Protein 2PK8 (pdb70)

Organism: Pyrococcus furiosus (strain ATCC 43587 / DSM 3638 / JCM 8422 / Vc1) (NCBI:txid186497)

InterPro domains:
  IPR014418 Putative type 4B encapsulin shell protein [PIRSF004604] (1-94)
  IPR036216 Putative type 4B encapsulin shell protein superfamily [SSF111057] (3-95)

Secondary structure (DSSP, 8-state):
-HHHHHHHHHHHHHHHHHHHHHTT----EEEE-HHHHHHHHHHHHHHHT------EETTEEEEE-GGGTTEEEEE-TTTTTTSTT-EEEEE---

Structure (mmCIF, N/CA/C/O backbone):
data_2PK8
#
_entry.id   2PK8
#
_cell.length_a   47.080
_cell.length_b   47.080
_cell.length_c   83.950
_cell.angle_alpha   90.00
_cell.angle_beta   90.00
_cell.angle_gamma   120.00
#
_symmetry.space_group_name_H-M   'P 32 2 1'
#
loop_
_entity.id
_entity.type
_entity.pdbx_description
1 polymer 'Uncharacterized protein PF0899'
2 non-polymer 'GOLD (I) CYANIDE ION'
3 water water
#
loop_
_atom_site.group_PDB
_atom_site.id
_atom_site.type_symbol
_atom_site.label_atom_id
_atom_site.label_alt_id
_atom_site.label_comp_id
_atom_site.label_asym_id
_atom_site.label_entity_id
_atom_site.label_seq_id
_atom_site.pdbx_PDB_ins_code
_atom_site.Cartn_x
_atom_site.Cartn_y
_atom_site.Cartn_z
_atom_site.occupancy
_atom_site.B_iso_or_equiv
_atom_site.auth_seq_id
_atom_site.auth_comp_id
_atom_site.auth_asym_id
_atom_site.auth_atom_id
_atom_site.pdbx_PDB_model_num
ATOM 1 N N . SER A 1 10 ? 6.596 11.542 29.760 1.00 20.07 2 SER A N 1
ATOM 2 C CA . SER A 1 10 ? 5.102 11.692 29.726 1.00 19.12 2 SER A CA 1
ATOM 3 C C . SER A 1 10 ? 4.705 11.748 28.263 1.00 17.97 2 SER A C 1
ATOM 4 O O . SER A 1 10 ? 5.155 12.627 27.517 1.00 17.62 2 SER A O 1
ATOM 7 N N . THR A 1 11 ? 3.889 10.800 27.828 1.00 16.84 3 THR A N 1
ATOM 8 C CA . THR A 1 11 ? 3.542 10.783 26.423 1.00 16.33 3 THR A CA 1
ATOM 9 C C . THR A 1 11 ? 2.656 11.979 26.084 1.00 14.26 3 THR A C 1
ATOM 10 O O . THR A 1 11 ? 2.672 12.429 24.958 1.00 14.06 3 THR A O 1
ATOM 14 N N . ARG A 1 12 ? 1.910 12.496 27.049 1.00 12.28 4 ARG A N 1
ATOM 15 C CA . ARG A 1 12 ? 1.125 13.718 26.809 1.00 12.39 4 ARG A CA 1
ATOM 16 C C . ARG A 1 12 ? 2.041 14.882 26.503 1.00 11.40 4 ARG A C 1
ATOM 17 O O . ARG A 1 12 ? 1.755 15.651 25.593 1.00 11.66 4 ARG A O 1
ATOM 25 N N . GLY A 1 13 ? 3.143 14.990 27.272 1.00 10.55 5 GLY A N 1
ATOM 26 C CA . GLY A 1 13 ? 4.153 16.026 27.076 1.00 8.70 5 GLY A CA 1
ATOM 27 C C . GLY A 1 13 ? 4.815 15.936 25.715 1.00 8.64 5 GLY A C 1
ATOM 28 O O . GLY A 1 13 ? 5.086 16.950 25.081 1.00 7.47 5 GLY A O 1
ATOM 29 N N . ASP A 1 14 ? 5.086 14.706 25.295 1.00 7.56 6 ASP A N 1
ATOM 30 C CA . ASP A 1 14 ? 5.624 14.404 23.961 1.00 9.20 6 ASP A CA 1
ATOM 31 C C . ASP A 1 14 ? 4.660 14.857 22.882 1.00 7.98 6 ASP A C 1
ATOM 32 O O . ASP A 1 14 ? 5.067 15.407 21.853 1.00 8.89 6 ASP A O 1
ATOM 37 N N . LEU A 1 15 ? 3.366 14.621 23.087 1.00 7.94 7 LEU A N 1
ATOM 38 C CA . LEU A 1 15 ? 2.423 15.062 22.081 1.00 6.99 7 LEU A CA 1
ATOM 39 C C . LEU A 1 15 ? 2.322 16.597 22.044 1.00 6.63 7 LEU A C 1
ATOM 40 O O . LEU A 1 15 ? 2.237 17.195 20.965 1.00 5.75 7 LEU A O 1
ATOM 45 N N . ILE A 1 16 ? 2.377 17.235 23.221 1.00 6.57 8 ILE A N 1
ATOM 46 C CA . ILE A 1 16 ? 2.290 18.694 23.317 1.00 6.22 8 ILE A CA 1
ATOM 47 C C . ILE A 1 16 ? 3.522 19.288 22.583 1.00 6.62 8 ILE A C 1
ATOM 48 O O . ILE A 1 16 ? 3.371 20.247 21.837 1.00 6.64 8 ILE A O 1
ATOM 53 N N . ARG A 1 17 ? 4.700 18.687 22.788 1.00 6.38 9 ARG A N 1
ATOM 54 C CA . ARG A 1 17 ? 5.965 19.119 22.190 1.00 7.53 9 ARG A CA 1
ATOM 55 C C . ARG A 1 17 ? 5.888 19.051 20.687 1.00 8.10 9 ARG A C 1
ATOM 56 O O . ARG A 1 17 ? 6.258 20.003 20.000 1.00 8.43 9 ARG A O 1
ATOM 64 N N . ILE A 1 18 ? 5.423 17.910 20.185 1.00 7.83 10 ILE A N 1
ATOM 65 C CA . ILE A 1 18 ? 5.369 17.677 18.751 1.00 8.89 10 ILE A CA 1
ATOM 66 C C . ILE A 1 18 ? 4.363 18.656 18.110 1.00 9.09 10 ILE A C 1
ATOM 67 O O . ILE A 1 18 ? 4.671 19.259 17.099 1.00 9.56 10 ILE A O 1
ATOM 72 N N . LEU A 1 19 ? 3.195 18.832 18.703 1.00 9.35 11 LEU A N 1
ATOM 73 C CA . LEU A 1 19 ? 2.205 19.765 18.142 1.00 10.72 11 LEU A CA 1
ATOM 74 C C . LEU A 1 19 ? 2.763 21.197 18.143 1.00 11.25 11 LEU A C 1
ATOM 75 O O . LEU A 1 19 ? 2.572 21.938 17.171 1.00 11.73 11 LEU A O 1
ATOM 80 N N . GLY A 1 20 ? 3.483 21.546 19.200 1.00 10.24 12 GLY A N 1
ATOM 81 C CA . GLY A 1 20 ? 4.094 22.839 19.344 1.00 11.07 12 GLY A CA 1
ATOM 82 C C . GLY A 1 20 ? 5.170 23.065 18.288 1.00 11.08 12 GLY A C 1
ATOM 83 O O . GLY A 1 20 ? 5.239 24.167 17.713 1.00 11.76 12 GLY A O 1
ATOM 84 N N . GLU A 1 21 ? 6.013 22.059 18.029 1.00 10.26 13 GLU A N 1
ATOM 85 C CA . GLU A 1 21 ? 7.084 22.237 17.015 1.00 11.14 13 GLU A CA 1
ATOM 86 C C . GLU A 1 21 ? 6.491 22.368 15.596 1.00 10.41 13 GLU A C 1
ATOM 87 O O . GLU A 1 21 ? 6.952 23.195 14.819 1.00 8.75 13 GLU A O 1
ATOM 93 N N . ILE A 1 22 ? 5.457 21.579 15.283 1.00 9.49 14 ILE A N 1
ATOM 94 C CA . ILE A 1 22 ? 4.796 21.642 13.957 1.00 10.54 14 ILE A CA 1
ATOM 95 C C . ILE A 1 22 ? 4.192 23.057 13.731 1.00 10.50 14 ILE A C 1
ATOM 96 O O . ILE A 1 22 ? 4.386 23.675 12.674 1.00 10.14 14 ILE A O 1
ATOM 101 N N . GLU A 1 23 ? 3.535 23.564 14.773 1.00 9.52 15 GLU A N 1
ATOM 102 C CA . GLU A 1 23 ? 2.898 24.866 14.764 1.00 8.96 15 GLU A CA 1
ATOM 103 C C . GLU A 1 23 ? 3.911 25.952 14.550 1.00 8.92 15 GLU A C 1
ATOM 104 O O . GLU A 1 23 ? 3.674 26.865 13.779 1.00 8.61 15 GLU A O 1
ATOM 106 N N . GLU A 1 24 ? 5.038 25.849 15.229 1.00 9.58 16 GLU A N 1
ATOM 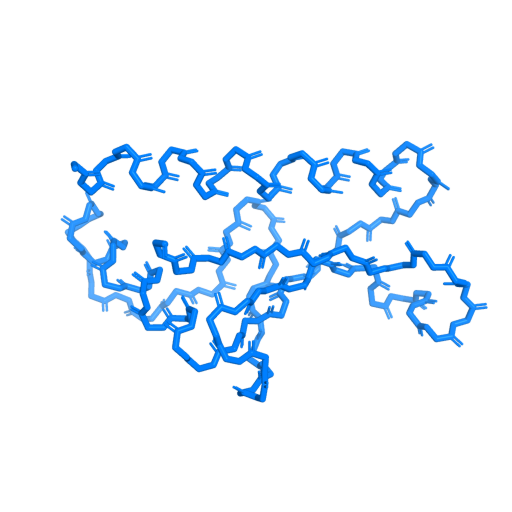107 C CA . GLU A 1 24 ? 6.144 26.780 15.064 1.00 10.40 16 GLU A CA 1
ATOM 108 C C . GLU A 1 24 ? 6.714 26.815 13.616 1.00 9.02 16 GLU A C 1
ATOM 109 O O . GLU A 1 24 ? 6.984 27.893 13.065 1.00 8.87 16 GLU A O 1
ATOM 115 N N . LYS A 1 25 ? 6.963 25.651 13.034 1.00 8.87 17 LYS A N 1
ATOM 116 C CA . LYS A 1 25 ? 7.421 25.601 11.648 1.00 8.26 17 LYS A CA 1
ATOM 117 C C . LYS A 1 25 ? 6.343 26.077 10.670 1.00 8.69 17 LYS A C 1
ATOM 118 O O . LYS A 1 25 ? 6.657 26.782 9.721 1.00 9.34 17 LYS A O 1
ATOM 124 N N . MET A 1 26 ? 5.080 25.730 10.917 1.00 8.37 18 MET A N 1
ATOM 125 C CA . MET A 1 26 ? 3.963 26.250 10.109 1.00 9.39 18 MET A CA 1
ATOM 126 C C . MET A 1 26 ? 3.936 27.776 10.129 1.00 9.12 18 MET A C 1
ATOM 127 O O . MET A 1 26 ? 3.888 28.423 9.070 1.00 9.44 18 MET A O 1
ATOM 132 N N . ASN A 1 27 ? 4.047 28.338 11.331 1.00 9.44 19 ASN A N 1
ATOM 133 C CA . ASN A 1 27 ? 4.082 29.784 11.501 1.00 9.31 19 ASN A CA 1
ATOM 134 C C . ASN A 1 27 ? 5.291 30.433 10.793 1.00 10.16 19 ASN A C 1
ATOM 135 O O . ASN A 1 27 ? 5.129 31.468 10.155 1.00 9.31 19 ASN A O 1
ATOM 140 N N . GLU A 1 28 ? 6.469 29.810 10.890 1.00 10.16 20 GLU A N 1
ATOM 141 C CA . GLU A 1 28 ? 7.690 30.298 10.258 1.00 10.39 20 GLU A CA 1
ATOM 142 C C . GLU A 1 28 ? 7.480 30.364 8.753 1.00 10.41 20 GLU A C 1
ATOM 143 O O . GLU A 1 28 ? 7.866 31.339 8.107 1.00 9.39 20 GLU A O 1
ATOM 154 N N . LEU A 1 29 ? 6.880 29.315 8.176 1.00 10.82 21 LEU A N 1
ATOM 155 C CA . LEU A 1 29 ? 6.604 29.277 6.723 1.00 9.40 21 LEU A CA 1
ATOM 156 C C . LEU A 1 29 ? 5.596 30.31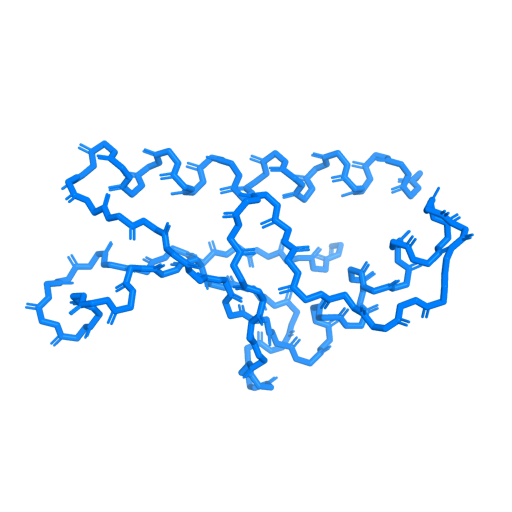3 6.248 1.00 9.52 21 LEU A C 1
ATOM 157 O O . LEU A 1 29 ? 5.840 30.981 5.242 1.00 9.85 21 LEU A O 1
ATOM 162 N N . LYS A 1 30 ? 4.466 30.402 6.956 1.00 9.38 22 LYS A N 1
ATOM 163 C CA . LYS A 1 30 ? 3.424 31.418 6.721 1.00 10.24 22 LYS A CA 1
ATOM 164 C C . LYS A 1 30 ? 3.984 32.844 6.733 1.00 10.34 22 LYS A C 1
ATOM 165 O O . LYS A 1 30 ? 3.656 33.657 5.854 1.00 9.50 22 LYS A O 1
ATOM 171 N N . MET A 1 31 ? 4.812 33.148 7.736 1.00 11.20 23 MET A N 1
ATOM 172 C CA . MET A 1 31 ? 5.447 34.475 7.828 1.00 12.39 23 MET A CA 1
ATOM 173 C C . MET A 1 31 ? 6.346 34.789 6.619 1.00 12.50 23 MET A C 1
ATOM 174 O O . MET A 1 31 ? 6.451 35.949 6.217 1.00 12.24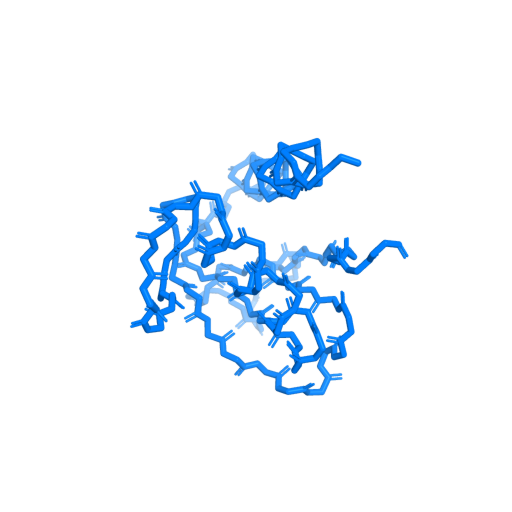 23 MET A O 1
ATOM 183 N N . ASP A 1 32 ? 6.952 33.752 6.033 1.00 13.00 24 ASP A N 1
ATOM 184 C CA . ASP A 1 32 ? 7.764 33.885 4.832 1.00 13.28 24 ASP A CA 1
ATOM 185 C C . ASP A 1 32 ? 6.963 33.944 3.518 1.00 12.49 24 ASP A C 1
ATOM 186 O O . ASP A 1 32 ? 7.546 34.116 2.444 1.00 12.81 24 ASP A O 1
ATOM 191 N N . GLY A 1 33 ? 5.640 33.791 3.596 1.00 10.82 25 GLY A N 1
ATOM 192 C CA . GLY A 1 33 ? 4.784 33.858 2.413 1.00 9.70 25 GLY A CA 1
ATOM 193 C C . GLY A 1 33 ? 4.365 32.517 1.833 1.00 9.94 25 GLY A C 1
ATOM 194 O O . GLY A 1 33 ? 3.663 32.464 0.817 1.00 9.33 25 GLY A O 1
ATOM 195 N N . PHE A 1 34 ? 4.774 31.437 2.502 1.00 9.63 26 PHE A N 1
ATOM 196 C CA . PHE A 1 34 ? 4.401 30.089 2.104 1.00 10.23 26 PHE A CA 1
ATOM 197 C C . PHE A 1 34 ? 3.022 29.681 2.667 1.00 9.86 26 PHE A C 1
ATOM 198 O O . PHE A 1 34 ? 2.494 30.290 3.601 1.00 9.13 26 PHE A O 1
ATOM 206 N N . ASN A 1 35 ? 2.462 28.625 2.088 1.00 9.85 27 ASN A N 1
ATOM 207 C CA . ASN A 1 35 ? 1.210 28.041 2.529 1.00 10.58 27 ASN A CA 1
ATOM 208 C C . ASN A 1 35 ? 1.452 26.570 2.873 1.00 9.74 27 ASN A C 1
ATOM 209 O O . ASN A 1 35 ? 1.332 25.716 1.995 1.00 10.50 27 ASN A O 1
ATOM 214 N N . PRO A 1 36 ? 1.853 26.283 4.127 1.00 9.53 28 PRO A N 1
ATOM 215 C CA . PRO A 1 36 ? 2.109 24.894 4.532 1.00 9.86 28 PRO A CA 1
ATOM 216 C C . PRO A 1 36 ? 0.867 24.017 4.390 1.00 9.05 28 PRO A C 1
ATOM 217 O O . PRO A 1 36 ? -0.214 24.372 4.901 1.00 8.98 28 PRO A O 1
ATOM 221 N N . ASP A 1 37 ? 0.985 22.931 3.621 1.00 7.77 29 ASP A N 1
ATOM 222 C CA . ASP A 1 37 ? -0.156 22.036 3.333 1.00 7.75 29 ASP A CA 1
ATOM 223 C C . ASP A 1 37 ? 0.060 20.545 3.721 1.00 8.81 29 ASP A C 1
ATOM 224 O O . ASP A 1 37 ? -0.917 19.770 3.939 1.00 6.30 29 ASP A O 1
ATOM 229 N N . ILE A 1 38 ? 1.333 20.154 3.842 1.00 8.01 30 ILE A N 1
ATOM 230 C CA . ILE A 1 38 ? 1.677 18.767 4.067 1.00 8.20 30 ILE A CA 1
ATOM 231 C C . ILE A 1 38 ? 2.878 18.688 5.032 1.00 8.86 30 ILE A C 1
ATOM 232 O O . ILE A 1 38 ? 3.774 19.536 5.007 1.00 9.74 30 ILE A O 1
ATOM 237 N N . ILE A 1 39 ? 2.897 17.650 5.841 1.00 8.52 31 ILE A N 1
ATOM 238 C CA . ILE A 1 39 ? 4.060 17.309 6.660 1.00 9.71 31 ILE A CA 1
ATOM 239 C C . ILE A 1 39 ? 4.498 15.884 6.289 1.00 9.22 31 ILE A C 1
ATOM 240 O O . ILE A 1 39 ? 3.720 14.912 6.378 1.00 11.17 31 ILE A O 1
ATOM 245 N N . LEU A 1 40 ? 5.728 15.774 5.788 1.00 8.89 32 LEU A N 1
ATOM 246 C CA . LEU A 1 40 ? 6.329 14.489 5.414 1.00 8.09 32 LEU A CA 1
ATOM 247 C C . LEU A 1 40 ? 6.931 13.837 6.672 1.00 9.99 32 LEU A C 1
ATOM 248 O O . LEU A 1 40 ? 7.740 14.481 7.362 1.00 11.32 32 LEU A O 1
ATOM 253 N N . PHE A 1 41 ? 6.613 12.561 6.924 1.00 9.33 33 PHE A N 1
ATOM 254 C CA . PHE A 1 41 ? 7.182 11.839 8.085 1.00 8.49 33 PHE A CA 1
ATOM 255 C C . PHE A 1 41 ? 8.131 10.702 7.674 1.00 9.07 33 PHE A C 1
ATOM 256 O O . PHE A 1 41 ? 7.778 9.931 6.816 1.00 9.67 33 PHE A O 1
ATOM 264 N N . GLY A 1 42 ? 9.277 10.552 8.351 1.00 8.57 34 GLY A N 1
ATOM 265 C CA . GLY A 1 42 ? 10.132 9.386 8.177 1.00 7.63 34 GLY A CA 1
ATOM 266 C C . GLY A 1 42 ? 9.397 8.188 8.760 1.00 8.16 34 GLY A C 1
ATOM 267 O O . GLY A 1 42 ? 8.406 8.340 9.501 1.00 7.57 34 GLY A O 1
ATOM 268 N N . ARG A 1 43 ? 9.883 7.001 8.463 1.00 8.28 35 ARG A N 1
ATOM 269 C CA . ARG A 1 43 ? 9.243 5.779 8.966 1.00 8.09 35 ARG A CA 1
ATOM 270 C C . ARG A 1 43 ? 9.207 5.768 10.508 1.00 8.62 35 ARG A C 1
ATOM 271 O O . ARG A 1 43 ? 8.130 5.630 11.123 1.00 8.18 35 ARG A O 1
ATOM 279 N N . GLU A 1 44 ? 10.380 5.924 11.124 1.00 8.13 36 GLU A N 1
ATOM 280 C CA . GLU A 1 44 ? 10.479 5.920 12.592 1.00 8.52 36 GLU A CA 1
ATOM 281 C C . GLU A 1 44 ? 9.659 7.091 13.210 1.00 9.27 36 GLU A C 1
ATOM 282 O O . GLU A 1 44 ? 8.977 6.913 14.249 1.00 8.70 36 GLU A O 1
ATOM 293 N N . ALA A 1 45 ? 9.692 8.258 12.568 1.00 8.70 37 ALA A N 1
ATOM 294 C CA . ALA A 1 45 ? 8.922 9.419 13.044 1.00 10.33 37 ALA A CA 1
ATOM 295 C C . ALA A 1 45 ? 7.405 9.130 13.063 1.00 10.68 37 ALA A C 1
ATOM 296 O O . ALA A 1 45 ? 6.671 9.485 14.048 1.00 10.55 37 ALA A O 1
ATOM 298 N N . TYR A 1 46 ? 6.940 8.478 11.994 1.00 10.27 38 TYR A N 1
ATOM 299 C CA . TYR A 1 46 ? 5.515 8.209 11.825 1.00 10.37 38 TYR A CA 1
ATOM 300 C C . TYR A 1 46 ? 5.068 7.205 12.870 1.00 10.02 38 TYR A C 1
ATOM 301 O O . TYR A 1 46 ? 4.029 7.387 13.500 1.00 10.00 38 TYR A O 1
ATOM 310 N N . ASN A 1 47 ? 5.846 6.144 13.049 1.00 8.96 39 ASN A N 1
ATOM 311 C CA . ASN A 1 47 ? 5.530 5.144 14.034 1.00 10.19 39 ASN A CA 1
ATOM 312 C C . ASN A 1 47 ? 5.451 5.728 15.441 1.00 10.14 39 ASN A C 1
ATOM 313 O O . ASN A 1 47 ? 4.528 5.400 16.199 1.00 10.55 39 ASN A O 1
ATOM 318 N N . PHE A 1 48 ? 6.419 6.585 15.771 1.00 10.21 40 PHE A N 1
ATOM 319 C CA . PHE A 1 48 ? 6.464 7.274 17.040 1.00 9.32 40 PHE A CA 1
ATOM 320 C C . PHE A 1 48 ? 5.165 8.096 17.298 1.00 8.76 40 PHE A C 1
ATOM 321 O O . PHE A 1 48 ? 4.535 7.948 18.355 1.00 8.07 40 PHE A O 1
ATOM 329 N N . LEU A 1 49 ? 4.797 8.950 16.348 1.00 9.07 41 LEU A N 1
ATOM 330 C CA . LEU A 1 49 ? 3.610 9.770 16.469 1.00 9.74 41 LEU A CA 1
ATOM 331 C C . LEU A 1 49 ? 2.357 8.878 16.472 1.00 10.03 41 LEU A C 1
ATOM 332 O O . LEU A 1 49 ? 1.415 9.178 17.177 1.00 11.22 41 LEU A O 1
ATOM 337 N N . SER A 1 50 ? 2.349 7.811 15.670 1.00 9.98 42 SER A N 1
ATOM 338 C CA . SER A 1 50 ? 1.183 6.945 15.597 1.00 10.71 42 SER A CA 1
ATOM 339 C C . SER A 1 50 ? 0.974 6.266 16.960 1.00 10.62 42 SER A C 1
ATOM 340 O O . SER A 1 50 ? -0.161 6.171 17.462 1.00 10.14 42 SER A O 1
ATOM 343 N N . ASN A 1 51 ? 2.064 5.816 17.575 1.00 10.35 43 ASN A N 1
ATOM 344 C CA . ASN A 1 51 ? 1.938 5.147 18.858 1.00 11.60 43 ASN A CA 1
ATOM 345 C C . ASN A 1 51 ? 1.401 6.087 19.932 1.00 10.54 43 ASN A C 1
ATOM 346 O O . ASN A 1 51 ? 0.572 5.719 20.770 1.00 9.47 43 ASN A O 1
ATOM 351 N N . LEU A 1 52 ? 1.879 7.315 19.868 1.00 9.25 44 LEU A N 1
ATOM 352 C CA . LEU A 1 52 ? 1.478 8.361 20.771 1.00 10.16 44 LEU A CA 1
ATOM 353 C C . LEU A 1 52 ? -0.010 8.644 20.605 1.00 8.60 44 LEU A C 1
ATOM 354 O O . LEU A 1 52 ? -0.719 8.719 21.589 1.00 7.29 44 LEU A O 1
ATOM 359 N N . LEU A 1 53 ? -0.483 8.748 19.357 1.00 8.15 45 LEU A N 1
ATOM 360 C CA . LEU A 1 53 ? -1.871 9.103 19.113 1.00 7.92 45 LEU A CA 1
ATOM 361 C C . LEU A 1 53 ? -2.824 7.949 19.410 1.00 7.98 45 LEU A C 1
ATOM 362 O O . LEU A 1 53 ? -3.907 8.174 19.942 1.00 7.53 45 LEU A O 1
ATOM 367 N N . LYS A 1 54 ? -2.431 6.715 19.085 1.00 8.21 46 LYS A N 1
ATOM 368 C CA . LYS A 1 54 ? -3.196 5.537 19.526 1.00 8.60 46 LYS A CA 1
ATOM 369 C C . LYS A 1 54 ? -3.372 5.530 21.030 1.00 8.61 46 LYS A C 1
ATOM 370 O O . LYS A 1 54 ? -4.485 5.270 21.533 1.00 8.36 46 LYS A O 1
ATOM 375 N N . LYS A 1 55 ? -2.290 5.802 21.766 1.00 8.77 47 LYS A N 1
ATOM 376 C CA . LYS A 1 55 ? -2.350 5.821 23.245 1.00 10.19 47 LYS A CA 1
ATOM 377 C C . LYS A 1 55 ? -3.226 6.942 23.804 1.00 10.09 47 LYS A C 1
ATOM 378 O O . LYS A 1 55 ? -4.072 6.717 24.697 1.00 9.12 47 LYS A O 1
ATOM 384 N N . GLU A 1 56 ? -3.010 8.148 23.276 1.00 9.59 48 GLU A N 1
ATOM 385 C CA . GLU A 1 56 ? -3.650 9.369 23.777 1.00 10.23 48 GLU A CA 1
ATOM 386 C C . GLU A 1 56 ? -5.099 9.528 23.342 1.0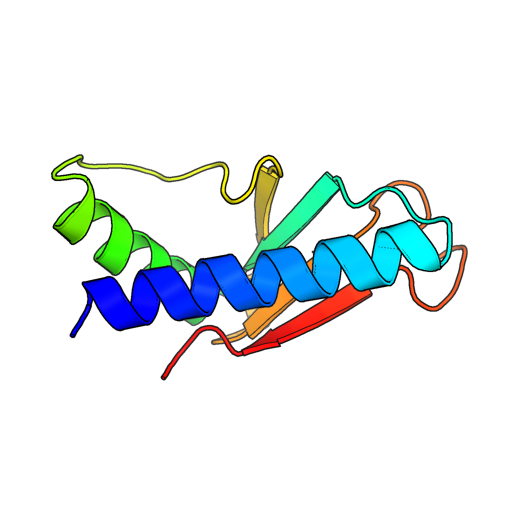0 10.49 48 GLU A C 1
ATOM 387 O O . GLU A 1 56 ? -5.967 9.910 24.148 1.00 9.71 48 GLU A O 1
ATOM 393 N N . MET A 1 57 ? -5.362 9.215 22.080 1.00 10.68 49 MET A N 1
ATOM 394 C CA . MET A 1 57 ? -6.718 9.298 21.525 1.00 11.53 49 MET A CA 1
ATOM 395 C C . MET A 1 57 ? -7.529 8.065 21.815 1.00 11.42 49 MET A C 1
ATOM 396 O O . MET A 1 57 ? -8.742 8.083 21.648 1.00 12.10 49 MET A O 1
ATOM 401 N N . GLU A 1 58 ? -6.867 6.990 22.238 1.00 10.92 50 GLU A N 1
ATOM 402 C CA . GLU A 1 58 ? -7.541 5.701 22.443 1.00 12.04 50 GLU A CA 1
ATOM 403 C C . GLU A 1 58 ? -8.388 5.383 21.217 1.00 12.40 50 GLU A C 1
ATOM 404 O O . GLU A 1 58 ? -9.591 5.099 21.348 1.00 12.79 50 GLU A O 1
ATOM 410 N N . GLU A 1 59 ? -7.725 5.445 20.053 1.00 12.02 51 GLU A N 1
ATOM 411 C CA . GLU A 1 59 ? -8.253 5.124 18.722 1.00 12.02 51 GLU A CA 1
ATOM 412 C C . GLU A 1 59 ? -7.241 4.189 18.050 1.00 12.03 51 GLU A C 1
ATOM 413 O O . GLU A 1 59 ? -6.098 4.101 18.476 1.00 11.96 51 GLU A O 1
ATOM 419 N N . GLU A 1 60 ? -7.652 3.476 17.008 1.00 12.72 52 GLU A N 1
ATOM 420 C CA . GLU A 1 60 ? -6.752 2.537 16.350 1.00 13.00 52 GLU A CA 1
ATOM 421 C C . GLU A 1 60 ? -5.890 3.154 15.229 1.00 13.75 52 GLU A C 1
ATOM 422 O O . GLU A 1 60 ? -4.865 2.569 14.844 1.00 14.21 52 GLU A O 1
ATOM 423 N N . GLY A 1 61 ? -6.297 4.304 14.686 1.00 13.14 53 GLY A N 1
ATOM 424 C CA . GLY A 1 61 ? -5.618 4.848 13.507 1.00 13.32 53 GLY A CA 1
ATOM 425 C C . GLY A 1 61 ? -6.099 4.181 12.224 1.00 13.37 53 GLY A C 1
ATOM 426 O O . GLY A 1 61 ? -7.111 3.484 12.234 1.00 13.71 53 GLY A O 1
ATOM 427 N N . PRO A 1 62 ? -5.394 4.393 11.094 1.00 13.29 54 PRO A N 1
ATOM 428 C CA . PRO A 1 62 ? -4.149 5.140 10.901 1.00 13.18 54 PRO A CA 1
ATOM 429 C C . PRO A 1 62 ? -4.410 6.656 10.959 1.00 12.14 54 PRO A C 1
ATOM 430 O O . PRO A 1 62 ? -5.564 7.082 10.843 1.00 11.42 54 PRO A O 1
ATOM 434 N N . PHE A 1 63 ? -3.341 7.430 11.132 1.00 11.48 55 PHE A N 1
ATOM 435 C CA . PHE A 1 63 ? -3.422 8.884 11.308 1.00 10.82 55 PHE A CA 1
ATOM 436 C C . PHE A 1 63 ? -2.968 9.585 10.069 1.00 10.83 55 PHE A C 1
ATOM 437 O O . PHE A 1 63 ? -1.863 9.336 9.575 1.00 12.63 55 PHE A O 1
ATOM 445 N N . THR A 1 64 ? -3.832 10.453 9.535 1.00 10.44 56 THR A N 1
ATOM 446 C CA . THR A 1 64 ? -3.595 11.045 8.207 1.00 9.64 56 THR A CA 1
ATOM 447 C C . THR A 1 64 ? -3.448 12.583 8.215 1.00 8.77 56 THR A C 1
ATOM 448 O O . THR A 1 64 ? -3.127 13.180 7.170 1.00 8.83 56 THR A O 1
ATOM 452 N N . HIS A 1 65 ? -3.739 13.210 9.364 1.00 9.14 57 HIS A N 1
ATOM 453 C CA . HIS A 1 65 ? -3.632 14.668 9.542 1.00 9.86 57 HIS A CA 1
ATOM 454 C C . HIS A 1 65 ? -3.133 14.953 10.932 1.00 9.83 57 HIS A C 1
ATOM 455 O O . HIS A 1 65 ? -3.383 14.164 11.889 1.00 8.36 57 HIS A O 1
ATOM 462 N N . VAL A 1 66 ? -2.385 16.041 11.028 1.00 9.69 58 VAL A N 1
ATOM 463 C CA . VAL A 1 66 ? -1.947 16.587 12.317 1.00 9.35 58 VAL A CA 1
ATOM 464 C C . VAL A 1 66 ? -1.824 18.089 12.068 1.00 9.39 58 VAL A C 1
ATOM 465 O O . VAL A 1 66 ? -1.403 18.516 10.971 1.00 9.35 58 VAL A O 1
ATOM 469 N N . SER A 1 67 ? -2.181 18.879 13.078 1.00 9.23 59 SER A N 1
ATOM 470 C CA . SER A 1 67 ? -2.028 20.337 13.027 1.00 9.45 59 SER A CA 1
ATOM 471 C C . SER A 1 67 ? -2.667 20.964 11.796 1.00 9.35 59 SER A C 1
ATOM 472 O O . SER A 1 67 ? -2.109 21.904 11.239 1.00 9.54 59 SER A O 1
ATOM 475 N N . ASN A 1 68 ? -3.818 20.443 11.372 1.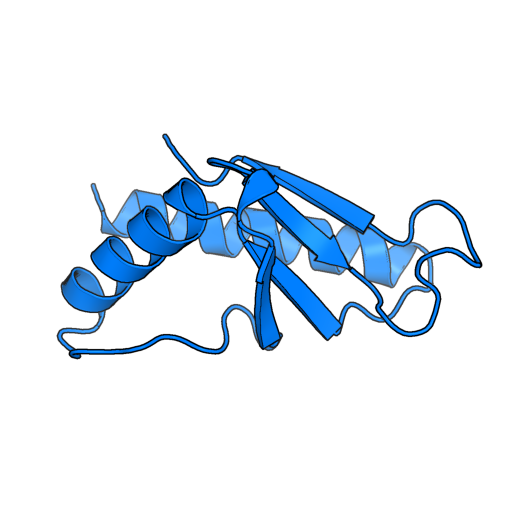00 8.66 60 ASN A N 1
ATOM 476 C CA . ASN A 1 68 ? -4.552 20.966 10.221 1.00 9.11 60 ASN A CA 1
ATOM 477 C C . ASN A 1 68 ? -3.847 20.799 8.853 1.00 9.08 60 ASN A C 1
ATOM 478 O O . ASN A 1 68 ? -4.237 21.437 7.877 1.00 9.84 60 ASN A O 1
ATOM 483 N N . ILE A 1 69 ? -2.813 19.966 8.808 1.00 8.94 61 ILE A N 1
ATOM 484 C CA . ILE A 1 69 ? -2.148 19.609 7.552 1.00 8.80 61 ILE A CA 1
ATOM 485 C C . ILE A 1 69 ? -2.103 18.089 7.366 1.00 8.41 61 ILE A C 1
ATOM 486 O O . ILE A 1 69 ? -2.373 17.324 8.297 1.00 8.75 61 ILE A O 1
ATOM 491 N N . LYS A 1 70 ? -1.833 17.671 6.140 1.00 8.02 62 LYS A N 1
ATOM 492 C CA . LYS A 1 70 ? -1.928 16.289 5.728 1.00 8.30 62 LYS A CA 1
ATOM 493 C C . LYS A 1 70 ? -0.588 15.575 5.962 1.00 7.82 62 LYS A C 1
ATOM 494 O O . LYS A 1 70 ? 0.474 16.105 5.600 1.00 10.11 62 LYS A O 1
ATOM 500 N N . ILE A 1 71 ? -0.629 14.407 6.604 1.00 7.48 63 ILE A N 1
ATOM 501 C CA . ILE A 1 71 ? 0.579 13.555 6.823 1.00 6.81 63 ILE A CA 1
ATOM 502 C C . ILE A 1 71 ? 0.818 12.749 5.557 1.00 7.44 63 ILE A C 1
ATOM 503 O O . ILE A 1 71 ? -0.096 12.120 5.030 1.00 5.93 63 ILE A O 1
ATOM 508 N N . GLU A 1 72 ? 2.045 12.794 5.034 1.00 6.89 64 GLU A N 1
ATOM 509 C CA . GLU A 1 72 ? 2.464 11.864 3.981 1.00 8.03 64 GLU A CA 1
ATOM 510 C C . GLU A 1 72 ? 3.799 11.271 4.433 1.00 8.11 64 GLU A C 1
ATOM 511 O O . GLU A 1 72 ? 4.565 11.937 5.123 1.00 9.39 64 GLU A O 1
ATOM 517 N N . ILE A 1 73 ? 4.077 10.046 4.012 1.00 8.29 65 ILE A N 1
ATOM 518 C CA . ILE A 1 73 ? 5.271 9.312 4.452 1.00 8.35 65 ILE A CA 1
ATOM 519 C C . ILE A 1 73 ? 6.366 9.556 3.429 1.00 8.26 65 ILE A C 1
ATOM 520 O O . ILE A 1 73 ? 6.127 9.438 2.228 1.00 7.02 65 ILE A O 1
ATOM 525 N N . LEU A 1 74 ? 7.544 9.931 3.908 1.00 6.77 66 LEU A N 1
ATOM 526 C CA . LEU A 1 74 ? 8.735 9.826 3.105 1.00 7.51 66 LEU A CA 1
ATOM 527 C C . LEU A 1 74 ? 9.711 8.998 3.966 1.00 6.94 66 LEU A C 1
ATOM 528 O O . LEU A 1 74 ? 10.342 9.543 4.858 1.00 5.88 66 LEU A O 1
ATOM 533 N N . GLU A 1 75 ? 9.729 7.681 3.761 1.00 6.32 67 GLU A N 1
ATOM 534 C CA . GLU A 1 75 ? 10.342 6.734 4.737 1.00 7.39 67 GLU A CA 1
ATOM 535 C C . GLU A 1 75 ? 11.750 7.138 5.161 1.00 7.81 67 GLU A C 1
ATOM 536 O O . GLU A 1 75 ? 12.105 6.967 6.321 1.00 8.03 67 GLU A O 1
ATOM 547 N N . GLU A 1 76 ? 12.528 7.667 4.204 1.00 7.79 68 GLU A N 1
ATOM 548 C CA . GLU A 1 76 ? 13.939 7.993 4.375 1.00 7.75 68 GLU A CA 1
ATOM 549 C C . GLU A 1 76 ? 14.252 9.131 5.332 1.00 7.66 68 GLU A C 1
ATOM 550 O O . GLU A 1 76 ? 15.408 9.327 5.690 1.00 6.64 68 GLU A O 1
ATOM 556 N N . LEU A 1 77 ? 13.235 9.884 5.756 1.00 8.44 69 LEU A N 1
ATOM 557 C CA . LEU A 1 77 ? 13.430 10.940 6.765 1.00 8.55 69 LEU A CA 1
ATOM 558 C C . LEU A 1 77 ? 13.657 10.395 8.183 1.00 8.49 69 LEU A C 1
ATOM 559 O O . LEU A 1 77 ? 13.981 11.138 9.062 1.00 10.01 69 LEU A O 1
ATOM 564 N N . GLY A 1 78 ? 13.540 9.091 8.392 1.00 8.53 70 GLY A N 1
ATOM 565 C CA . GLY A 1 78 ? 13.924 8.511 9.666 1.00 7.21 70 GLY A CA 1
ATOM 566 C C . GLY A 1 78 ? 13.102 8.991 10.831 1.00 8.06 70 GLY A C 1
ATOM 567 O O . GLY A 1 78 ? 11.864 8.900 10.793 1.00 7.37 70 GLY A O 1
ATOM 568 N N . GLY A 1 79 ? 13.752 9.459 11.902 1.00 8.32 71 GLY A N 1
ATOM 569 C CA . GLY A 1 79 ? 13.005 10.038 13.062 1.00 8.40 71 GLY A CA 1
ATOM 570 C C . GLY A 1 79 ? 12.589 11.515 12.891 1.00 9.01 71 GLY A C 1
ATOM 571 O O . GLY A 1 79 ? 12.117 12.150 13.863 1.00 9.93 71 GLY A O 1
ATOM 572 N N . ASP A 1 80 ? 12.708 12.061 11.671 1.00 8.18 72 ASP A N 1
ATOM 573 C CA . ASP A 1 80 ? 12.389 13.474 11.399 1.00 9.27 72 ASP A CA 1
ATOM 574 C C . ASP A 1 80 ? 11.146 13.596 10.566 1.00 9.12 72 ASP A C 1
ATOM 575 O O . ASP A 1 80 ? 10.669 12.582 9.981 1.00 9.43 72 ASP A O 1
ATOM 580 N N . ALA A 1 81 ? 10.594 14.806 10.548 1.00 6.64 73 ALA A N 1
ATOM 581 C CA . ALA A 1 81 ? 9.492 15.165 9.669 1.00 7.81 73 ALA A CA 1
ATOM 582 C C . ALA A 1 81 ? 9.828 16.537 9.040 1.00 7.71 73 ALA A C 1
ATOM 583 O O . ALA A 1 81 ? 10.661 17.298 9.584 1.00 8.95 73 ALA A O 1
ATOM 585 N N . VAL A 1 82 ? 9.192 16.827 7.908 1.00 7.77 74 VAL A N 1
ATOM 586 C CA . VAL A 1 82 ? 9.424 18.070 7.155 1.00 8.45 74 VAL A CA 1
ATOM 587 C C . VAL A 1 82 ? 8.099 18.663 6.730 1.00 9.77 74 VAL A C 1
ATOM 588 O O . VAL A 1 82 ? 7.310 17.996 5.993 1.00 9.73 74 VAL A O 1
ATOM 592 N N . VAL A 1 83 ? 7.820 19.863 7.259 1.00 8.80 75 VAL A N 1
ATOM 593 C CA . VAL A 1 83 ? 6.597 20.613 6.907 1.00 8.68 75 VAL A CA 1
ATOM 594 C C . VAL A 1 83 ? 6.933 21.262 5.563 1.00 7.83 75 VAL A C 1
ATOM 595 O O . VAL A 1 83 ? 8.006 21.858 5.379 1.00 8.70 75 VAL A O 1
ATOM 599 N N . ILE A 1 84 ? 6.060 21.104 4.607 1.00 7.41 76 ILE A N 1
ATOM 600 C CA . ILE A 1 84 ? 6.309 21.730 3.292 1.00 8.85 76 ILE A CA 1
ATOM 601 C C . ILE A 1 84 ? 5.114 22.520 2.783 1.00 8.82 76 ILE A C 1
ATOM 602 O O . ILE A 1 84 ? 3.985 22.283 3.212 1.00 8.69 76 ILE A O 1
ATOM 607 N N . ASP A 1 85 ? 5.398 23.490 1.891 1.00 9.25 77 ASP A N 1
ATOM 608 C CA . ASP A 1 85 ? 4.424 24.059 0.964 1.00 9.95 77 ASP A CA 1
ATOM 609 C C . ASP A 1 85 ? 4.652 23.287 -0.343 1.00 10.06 77 ASP A C 1
ATOM 610 O O . ASP A 1 85 ? 5.652 23.550 -1.080 1.00 8.47 77 ASP A O 1
ATOM 615 N N . SER A 1 86 ? 3.761 22.327 -0.622 1.00 10.23 78 SER A N 1
ATOM 616 C CA . SER A 1 86 ? 3.985 21.391 -1.768 1.00 9.85 78 SER A CA 1
ATOM 617 C C . SER A 1 86 ? 3.776 22.096 -3.119 1.00 9.76 78 SER A C 1
ATOM 618 O O . SER A 1 86 ? 4.215 21.617 -4.136 1.00 10.40 78 SER A O 1
ATOM 621 N N . LYS A 1 87 ? 3.080 23.230 -3.133 1.00 8.37 79 LYS A N 1
ATOM 622 C CA . LYS A 1 87 ? 2.910 23.931 -4.393 1.00 9.11 79 LYS A CA 1
ATOM 623 C C . LYS A 1 87 ? 4.215 24.573 -4.873 1.00 8.56 79 LYS A C 1
ATOM 624 O O . LYS A 1 87 ? 4.434 24.669 -6.096 1.00 7.88 79 LYS A O 1
ATOM 630 N N . V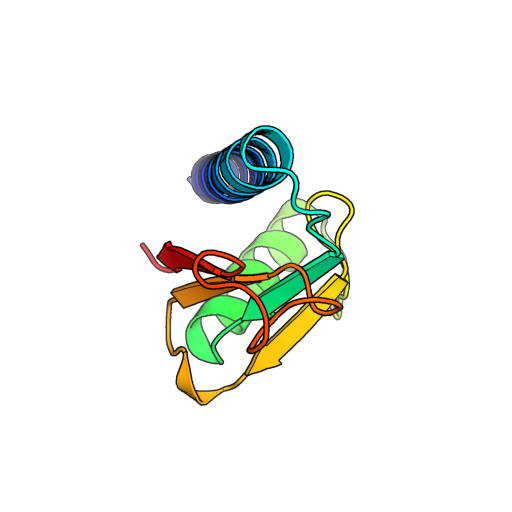AL A 1 88 ? 5.027 25.106 -3.943 1.00 6.38 80 VAL A N 1
ATOM 631 C CA . VAL A 1 88 ? 6.260 25.791 -4.353 1.00 8.22 80 VAL A CA 1
ATOM 632 C C . VAL A 1 88 ? 7.504 25.055 -3.998 1.00 8.01 80 VAL A C 1
ATOM 633 O O . VAL A 1 88 ? 8.604 25.535 -4.255 1.00 8.08 80 VAL A O 1
ATOM 637 N N . LEU A 1 89 ? 7.348 23.853 -3.439 1.00 7.41 81 LEU A N 1
ATOM 638 C CA . LEU A 1 89 ? 8.550 23.062 -3.113 1.00 7.48 81 LEU A CA 1
ATOM 639 C C . LEU A 1 89 ? 9.381 22.820 -4.390 1.00 8.25 81 LEU A C 1
ATOM 640 O O . LEU A 1 89 ? 8.813 22.379 -5.425 1.00 6.80 81 LEU A O 1
ATOM 645 N N . GLY A 1 90 ? 10.691 23.157 -4.358 1.00 6.00 82 GLY A N 1
ATOM 646 C CA . GLY A 1 90 ? 11.556 22.973 -5.524 1.00 6.57 82 GLY A CA 1
ATOM 647 C C . GLY A 1 90 ? 11.533 24.137 -6.494 1.00 7.48 82 GLY A C 1
ATOM 648 O O . GLY A 1 90 ? 12.309 24.142 -7.438 1.00 6.42 82 GLY A O 1
ATOM 649 N N . LEU A 1 91 ? 10.664 25.127 -6.251 1.00 5.77 83 LEU A N 1
ATOM 650 C CA . LEU A 1 91 ? 10.632 26.350 -7.054 1.00 7.94 83 LEU A CA 1
ATOM 651 C C . LEU A 1 91 ? 11.120 27.567 -6.266 1.00 6.98 83 LEU A C 1
ATOM 652 O O . LEU A 1 91 ? 11.688 28.481 -6.839 1.00 8.14 83 LEU A O 1
ATOM 657 N N . VAL A 1 92 ? 10.815 27.589 -4.974 1.00 6.83 84 VAL A N 1
ATOM 658 C CA . VAL A 1 92 ? 11.235 28.697 -4.095 1.00 8.22 84 VAL A CA 1
ATOM 659 C C . VAL A 1 92 ? 11.979 28.024 -2.912 1.00 8.23 84 VAL A C 1
ATOM 660 O O . VAL A 1 92 ? 11.422 27.196 -2.201 1.00 7.95 84 VAL A O 1
ATOM 664 N N . PRO A 1 93 ? 13.244 28.395 -2.704 1.00 9.14 85 PRO A N 1
ATOM 665 C CA . PRO A 1 93 ? 13.978 27.896 -1.541 1.00 8.28 85 PRO A CA 1
ATOM 666 C C . PRO A 1 93 ? 13.290 28.277 -0.239 1.00 8.32 85 PRO A C 1
ATOM 667 O O . PRO A 1 93 ? 12.739 29.367 -0.135 1.00 7.92 85 PRO A O 1
ATOM 671 N N . GLY A 1 94 ? 13.311 27.383 0.752 1.00 8.29 86 GLY A N 1
ATOM 672 C CA . GLY A 1 94 ? 12.778 27.713 2.064 1.00 8.18 86 GLY A CA 1
ATOM 673 C C . GLY A 1 94 ? 11.360 27.176 2.202 1.00 9.60 86 GLY A C 1
ATOM 674 O O . GLY A 1 94 ? 10.675 27.476 3.169 1.00 8.90 86 GLY A O 1
ATOM 675 N N . ALA A 1 95 ? 10.884 26.423 1.210 1.00 10.19 87 ALA A N 1
ATOM 676 C CA . ALA A 1 95 ? 9.499 25.862 1.279 1.00 10.07 87 ALA A CA 1
ATOM 677 C C . ALA A 1 95 ? 9.352 24.602 2.145 1.00 10.36 87 ALA A C 1
ATOM 678 O O . ALA A 1 95 ? 8.292 23.922 2.091 1.00 12.29 87 ALA A O 1
ATOM 680 N N . ALA A 1 96 ? 10.407 24.284 2.911 1.00 9.96 88 ALA A N 1
ATOM 681 C CA . ALA A 1 96 ? 10.517 23.087 3.727 1.00 7.77 88 ALA A CA 1
ATOM 682 C C . ALA A 1 96 ? 11.184 23.455 5.028 1.00 7.64 88 ALA A C 1
ATOM 683 O O . ALA A 1 96 ? 12.125 24.265 5.050 1.00 6.83 88 ALA A O 1
ATOM 685 N N . LYS A 1 97 ? 10.652 22.911 6.125 1.00 7.57 89 LYS A N 1
ATOM 686 C CA . LYS A 1 97 ? 11.174 23.119 7.510 1.00 7.78 89 LYS A CA 1
ATOM 687 C C . LYS A 1 97 ? 11.169 21.759 8.191 1.00 8.10 89 LYS A C 1
ATOM 688 O O . LYS A 1 97 ? 10.099 21.140 8.330 1.00 9.11 89 LYS A O 1
ATOM 694 N N . ARG A 1 98 ? 12.343 21.313 8.629 1.00 6.85 90 ARG A N 1
ATOM 695 C CA . ARG A 1 98 ? 12.504 20.033 9.274 1.00 7.79 90 ARG A CA 1
ATOM 696 C C . ARG A 1 98 ? 12.324 20.115 10.797 1.00 8.16 90 ARG A C 1
ATOM 697 O O . ARG A 1 98 ? 12.765 21.077 11.448 1.00 5.89 90 ARG A O 1
ATOM 705 N N . ILE A 1 99 ? 11.734 19.068 11.347 1.00 7.91 91 ILE A N 1
ATOM 706 C CA . ILE A 1 99 ? 11.702 18.912 12.766 1.00 10.83 91 ILE A CA 1
ATOM 707 C C . ILE A 1 99 ? 12.084 17.488 13.197 1.00 10.12 91 ILE A C 1
ATOM 708 O O . ILE A 1 99 ? 11.838 16.522 12.456 1.00 9.51 91 ILE A O 1
ATOM 713 N N . LYS A 1 100 ? 12.661 17.358 14.391 1.00 9.56 92 LYS A N 1
ATOM 714 C CA . LYS A 1 100 ? 12.992 16.047 14.914 1.00 11.16 92 LYS A CA 1
ATOM 715 C C . LYS A 1 100 ? 11.830 15.570 15.744 1.00 12.94 92 LYS A C 1
ATOM 716 O O . LYS A 1 100 ? 11.447 16.233 16.728 1.00 13.24 92 LYS A O 1
ATOM 722 N N . ILE A 1 101 ? 11.255 14.430 15.356 1.00 13.26 93 ILE A N 1
ATOM 723 C CA . ILE A 1 101 ? 10.025 13.904 16.008 1.00 14.78 93 ILE A CA 1
ATOM 724 C C . 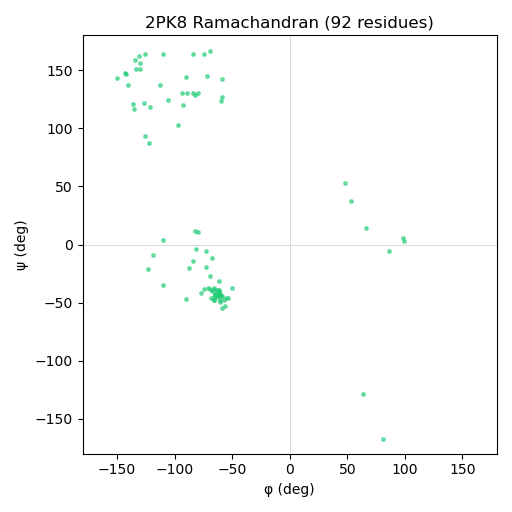ILE A 1 101 ? 10.416 12.999 17.170 1.00 16.80 93 ILE A C 1
ATOM 725 O O . ILE A 1 101 ? 9.884 13.126 18.278 1.00 16.99 93 ILE A O 1
ATOM 730 N N . ILE A 1 102 ? 11.363 12.107 16.921 1.00 19.99 94 ILE A N 1
ATOM 731 C CA . ILE A 1 102 ? 11.711 11.129 17.954 1.00 23.63 94 ILE A CA 1
ATOM 732 C C . ILE A 1 102 ? 12.482 11.795 19.122 1.00 27.26 94 ILE A C 1
ATOM 733 O O . ILE A 1 102 ? 13.265 12.740 18.926 1.00 27.18 94 ILE A O 1
ATOM 738 N N . LYS A 1 103 ? 12.231 11.305 20.338 1.00 31.49 95 LYS A N 1
ATOM 739 C CA . LYS A 1 103 ? 12.891 11.818 21.559 1.00 34.92 95 LYS A CA 1
ATOM 740 C C . LYS A 1 103 ? 14.345 12.330 21.359 1.00 36.63 95 LYS A C 1
ATOM 741 O O . LYS A 1 103 ? 15.230 11.589 20.870 1.00 39.11 95 LYS A O 1
#

CATH classification: 3.30.2320.10

Foldseek 3Di:
DLVVLVVVQLVVLVVLCVVQVVVVAHFAEKEAAQQLLVSVCVSCCVVVVDNDDDADGNNHGYDYDNVCHQKMKTARVVCVVPDPPRIDMDGNDD

B-factor: mean 11.65, std 5.91, range [2.0, 47.39]

Sequence (94 aa):
STRGDLIRILGEIEEKMNELKMDGFNPDIILFGREAYNFLSNLLKKEMEEEGPFTHVSNIKIEILEELGGDAVVIDSKVLGLVPGAAKRIKIIK

Nearest PDB structures (foldseek):
  2pk8-assembly1_A-2  TM=1.011E+00  e=4.870E-18  Pyrococcus furiosus DSM 3638
  3bjq-assembly1_G  TM=6.364E-01  e=1.615E-01  Bordetella bronchiseptica RB50
  7uw9-assembly1_G  TM=5.008E-01  e=2.617E+00  Citrus x limon
  2kdx-assembly1_A  TM=3.710E-01  e=3.933E+00  Helicobacter pylori 26695

Solvent-accessible surface area: 5520 Å² total; per-residue (Å²): 122,41,167,34,30,16,128,72,0,74,40,49,0,44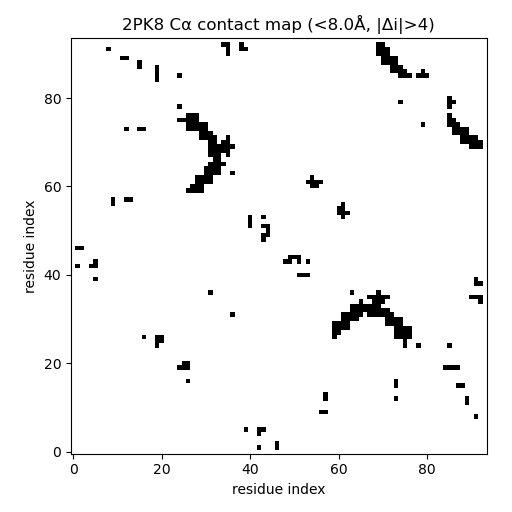,93,44,17,85,64,0,111,184,104,70,26,108,8,54,34,0,29,0,0,78,97,0,28,68,50,0,10,97,9,14,77,131,40,88,157,112,61,37,116,25,66,112,11,31,150,8,68,7,73,64,80,88,152,24,21,13,30,0,13,0,8,8,50,170,31,83,79,140,71,127,42,3,41,67,133,8,123,0,68,115

Radius of gyration: 12.9 Å; Cα contacts (8 Å, |Δi|>4): 162; chains: 1; bounding box: 22×32×37 Å